Protein AF-A0A535AJT4-F1 (afdb_monomer_lite)

Structure (mmCIF, N/CA/C/O backbone):
data_AF-A0A535AJT4-F1
#
_entry.id   AF-A0A535AJT4-F1
#
loop_
_atom_site.group_PDB
_atom_site.id
_atom_site.type_symbol
_atom_site.label_atom_id
_atom_site.label_alt_id
_atom_site.label_comp_id
_atom_site.label_asym_id
_atom_site.label_entity_id
_atom_site.label_seq_id
_atom_site.pdbx_PDB_ins_code
_atom_site.Cartn_x
_atom_site.Cartn_y
_atom_site.Cartn_z
_atom_site.occupancy
_atom_site.B_iso_or_equiv
_atom_site.auth_seq_id
_atom_site.auth_comp_id
_atom_site.auth_asym_id
_atom_site.auth_atom_id
_atom_site.pdbx_PDB_model_num
ATOM 1 N N . MET A 1 1 ? -19.777 4.702 16.926 1.00 50.78 1 MET A N 1
ATOM 2 C CA . MET A 1 1 ? -18.323 4.926 16.800 1.00 50.78 1 MET A CA 1
ATOM 3 C C . MET A 1 1 ? -17.947 4.456 15.409 1.00 50.78 1 MET A C 1
ATOM 5 O O . MET A 1 1 ? -18.259 3.312 15.099 1.00 50.78 1 MET A O 1
ATOM 9 N N . ALA A 1 2 ? -17.422 5.327 14.547 1.00 67.19 2 ALA A N 1
ATOM 10 C CA . ALA A 1 2 ? -16.876 4.868 13.271 1.00 67.19 2 ALA A CA 1
ATOM 11 C C . ALA A 1 2 ? -15.627 4.029 13.573 1.00 67.19 2 ALA A C 1
ATOM 13 O O . ALA A 1 2 ? -14.829 4.420 14.423 1.00 67.19 2 ALA A O 1
ATOM 14 N N . A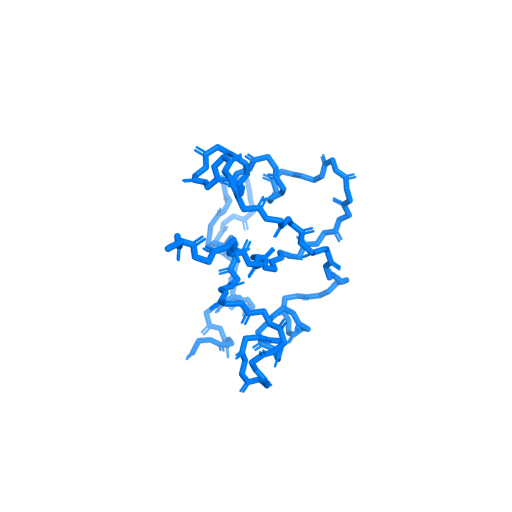RG A 1 3 ? -15.514 2.854 12.954 1.00 80.94 3 ARG A N 1
ATOM 15 C CA . ARG A 1 3 ? -14.317 2.014 13.053 1.00 80.94 3 ARG A CA 1
ATOM 16 C C . ARG A 1 3 ? -13.171 2.724 12.326 1.00 80.94 3 ARG A C 1
ATOM 18 O O . ARG A 1 3 ? -13.379 3.231 11.227 1.00 80.94 3 ARG A O 1
ATOM 25 N N . GLU A 1 4 ? -11.997 2.757 12.946 1.00 90.19 4 GLU A N 1
ATOM 26 C CA . GLU A 1 4 ? -10.757 3.174 12.290 1.00 90.19 4 GLU A CA 1
ATOM 27 C C . GLU A 1 4 ? -10.394 2.141 11.215 1.00 90.19 4 GLU A C 1
ATOM 29 O O . GLU A 1 4 ? -10.419 0.940 11.488 1.00 90.19 4 GLU A O 1
ATOM 34 N N . LEU A 1 5 ? -10.146 2.598 9.985 1.00 96.38 5 LEU A N 1
ATOM 35 C CA . LEU A 1 5 ? -9.811 1.718 8.865 1.00 96.38 5 LEU A CA 1
ATOM 36 C C . LEU A 1 5 ? -8.324 1.370 8.908 1.00 96.38 5 LEU A C 1
ATOM 38 O O . LEU A 1 5 ? -7.489 2.270 9.002 1.00 96.38 5 LEU A O 1
ATOM 42 N N . THR A 1 6 ? -7.995 0.090 8.765 1.00 97.94 6 THR A N 1
ATOM 43 C CA . THR A 1 6 ? -6.623 -0.354 8.499 1.00 97.94 6 THR A CA 1
ATOM 44 C C . THR A 1 6 ? -6.460 -0.548 7.000 1.00 97.94 6 THR A C 1
ATOM 46 O O . THR A 1 6 ? -7.159 -1.364 6.398 1.00 97.94 6 THR A O 1
ATOM 49 N N . ILE A 1 7 ? -5.557 0.208 6.380 1.00 98.38 7 ILE A N 1
ATOM 50 C CA . ILE A 1 7 ? -5.330 0.164 4.935 1.00 98.38 7 ILE A CA 1
ATOM 51 C C . ILE A 1 7 ? -3.894 -0.278 4.663 1.00 98.38 7 ILE A C 1
ATOM 53 O O . ILE A 1 7 ? -2.932 0.336 5.118 1.00 98.38 7 ILE A O 1
ATOM 57 N N . GLY A 1 8 ? -3.765 -1.359 3.903 1.00 98.31 8 GLY A N 1
ATOM 58 C CA . GLY A 1 8 ? -2.496 -1.901 3.453 1.00 98.31 8 GLY A CA 1
ATOM 59 C C . GLY A 1 8 ? -1.922 -1.161 2.250 1.00 98.31 8 GLY A C 1
ATOM 60 O O . GLY A 1 8 ? -2.663 -0.678 1.396 1.00 98.31 8 GLY A O 1
ATOM 61 N N . TYR A 1 9 ? -0.603 -1.142 2.114 1.00 98.44 9 TYR A N 1
ATOM 62 C CA . TYR A 1 9 ? 0.063 -0.697 0.891 1.00 98.44 9 TYR A CA 1
ATOM 63 C C . TYR A 1 9 ? 1.364 -1.469 0.661 1.00 98.44 9 TYR A C 1
ATOM 65 O O . TYR A 1 9 ? 1.949 -2.019 1.592 1.00 98.44 9 TYR A O 1
ATOM 73 N N . GLN A 1 10 ? 1.837 -1.519 -0.587 1.00 98.00 10 GLN A N 1
ATOM 74 C CA . GLN A 1 10 ? 3.170 -2.048 -0.879 1.00 98.00 10 GLN A CA 1
ATOM 75 C C . GLN A 1 10 ? 4.218 -0.943 -0.722 1.00 98.00 10 GLN A C 1
ATOM 77 O O . GLN A 1 10 ? 4.105 0.111 -1.354 1.00 98.00 10 GLN A O 1
ATOM 82 N N . GLY A 1 11 ? 5.243 -1.199 0.089 1.00 96.62 11 GLY A N 1
ATOM 83 C CA . GLY A 1 11 ? 6.369 -0.297 0.293 1.00 96.62 11 GLY A CA 1
ATOM 84 C C . GLY A 1 11 ? 6.932 -0.369 1.707 1.00 96.62 11 GLY A C 1
ATOM 85 O O . GLY A 1 11 ? 6.796 -1.371 2.402 1.00 96.62 11 GLY A O 1
ATOM 86 N N . GLU A 1 12 ? 7.557 0.729 2.104 1.00 97.31 12 GLU A N 1
ATOM 87 C CA . GLU A 1 12 ? 8.081 0.989 3.444 1.00 97.31 12 GLU A CA 1
ATOM 88 C C . GLU A 1 12 ? 7.474 2.314 3.948 1.00 97.31 12 GLU A C 1
ATOM 90 O O . GLU A 1 12 ? 6.932 3.079 3.137 1.00 97.31 12 GLU A O 1
ATOM 95 N N . PRO A 1 13 ? 7.547 2.625 5.252 1.00 96.69 13 PRO A N 1
ATOM 96 C CA . PRO A 1 13 ? 7.206 3.954 5.755 1.00 96.69 13 PRO A CA 1
ATOM 97 C C . PRO A 1 13 ? 7.978 5.051 5.004 1.00 96.69 13 PRO A C 1
ATOM 99 O O . PRO A 1 13 ? 9.189 4.953 4.799 1.00 96.69 13 PRO A O 1
ATOM 102 N N . GLY A 1 14 ? 7.269 6.084 4.563 1.00 95.75 14 GLY A N 1
ATOM 103 C CA . GLY A 1 14 ? 7.752 7.173 3.716 1.00 95.75 14 GLY A CA 1
ATOM 104 C C . GLY A 1 14 ? 7.651 6.920 2.207 1.00 95.75 14 GLY A C 1
ATOM 105 O O . GLY A 1 14 ? 8.064 7.777 1.426 1.00 95.75 14 GLY A O 1
ATOM 106 N N . ALA A 1 15 ? 7.136 5.770 1.759 1.00 96.56 15 ALA A N 1
ATOM 107 C CA . ALA A 1 15 ? 6.910 5.515 0.336 1.00 96.56 15 ALA A CA 1
ATOM 108 C C . ALA A 1 15 ? 5.763 6.372 -0.232 1.00 96.56 15 ALA A C 1
ATOM 110 O O . ALA A 1 15 ? 4.807 6.698 0.468 1.00 96.56 15 ALA A O 1
ATOM 111 N N . TYR A 1 16 ? 5.784 6.633 -1.545 1.00 96.06 16 TYR A N 1
ATOM 112 C CA . TYR A 1 16 ? 4.700 7.356 -2.232 1.00 96.06 16 TYR A CA 1
ATOM 113 C C . TYR A 1 16 ? 3.317 6.716 -2.040 1.00 96.06 16 TYR A C 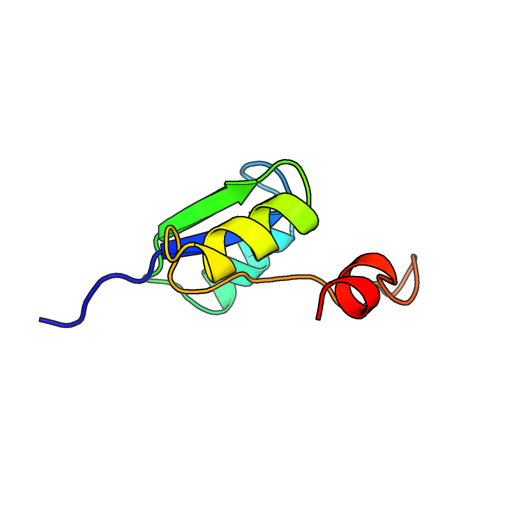1
ATOM 115 O O . TYR A 1 16 ? 2.310 7.418 -2.013 1.00 96.06 16 TYR A O 1
ATOM 123 N N . SER A 1 17 ? 3.253 5.392 -1.881 1.00 96.69 17 SER A N 1
ATOM 124 C CA . SER A 1 17 ? 2.004 4.685 -1.580 1.00 96.69 17 SER A CA 1
ATOM 125 C C . SER A 1 17 ? 1.445 5.043 -0.195 1.00 96.69 17 SER A C 1
ATOM 127 O O . SER A 1 17 ? 0.231 5.138 -0.046 1.00 96.69 17 SER A O 1
ATOM 129 N N . GLU A 1 18 ? 2.306 5.274 0.803 1.00 97.75 18 GLU A N 1
ATOM 130 C CA . GLU A 1 18 ? 1.892 5.727 2.140 1.00 97.75 18 GLU A CA 1
ATOM 131 C C . GLU A 1 18 ? 1.401 7.177 2.087 1.00 97.75 18 GLU A C 1
ATOM 133 O O . GLU A 1 18 ? 0.349 7.506 2.631 1.00 97.75 18 GLU A O 1
ATOM 138 N N . GLU A 1 19 ? 2.114 8.038 1.356 1.00 97.81 19 GLU A N 1
ATOM 139 C CA . GLU A 1 19 ? 1.694 9.424 1.130 1.00 97.81 19 GLU A CA 1
ATOM 140 C C . GLU A 1 19 ? 0.312 9.481 0.457 1.00 97.81 19 GLU A C 1
ATOM 142 O O . GLU A 1 19 ? -0.583 10.188 0.923 1.00 97.81 19 GLU A O 1
ATOM 147 N N . ALA A 1 20 ? 0.099 8.681 -0.593 1.00 97.25 20 ALA A N 1
ATOM 148 C CA . ALA A 1 20 ? -1.189 8.571 -1.274 1.00 97.25 20 ALA A CA 1
ATOM 149 C C . ALA A 1 20 ? -2.298 8.037 -0.350 1.00 97.25 20 ALA A C 1
ATOM 151 O O . ALA A 1 20 ? -3.439 8.506 -0.415 1.00 97.25 20 ALA A O 1
ATOM 152 N N . LEU A 1 21 ? -1.969 7.088 0.531 1.00 97.81 21 LEU A N 1
ATOM 153 C CA . LEU A 1 21 ? -2.883 6.563 1.542 1.00 97.81 21 LEU A CA 1
ATOM 154 C C . LEU A 1 21 ? -3.301 7.653 2.518 1.00 97.81 21 LEU A C 1
ATOM 156 O O . LEU A 1 21 ? -4.499 7.865 2.679 1.00 97.81 21 LEU A O 1
ATOM 160 N N . HIS A 1 22 ? -2.365 8.399 3.099 1.00 97.00 22 HIS A N 1
ATOM 161 C CA . HIS A 1 22 ? -2.696 9.487 4.020 1.00 97.00 22 HIS A CA 1
ATOM 162 C C . HIS A 1 22 ? -3.430 10.646 3.336 1.00 97.00 22 HIS A C 1
ATOM 164 O O . HIS A 1 22 ? -4.315 11.248 3.944 1.00 97.00 22 HIS A O 1
ATOM 170 N N . ALA A 1 23 ? -3.129 10.929 2.066 1.00 97.69 23 ALA A N 1
ATOM 171 C CA . ALA A 1 23 ? -3.853 11.928 1.282 1.00 97.69 23 ALA A CA 1
ATOM 172 C C . ALA A 1 23 ? -5.311 11.517 1.002 1.00 97.69 23 ALA A C 1
ATOM 174 O O . ALA A 1 23 ? -6.198 12.371 0.973 1.00 97.69 23 ALA A O 1
ATOM 175 N N . THR A 1 24 ? -5.570 10.220 0.812 1.00 97.06 24 THR A N 1
ATOM 176 C CA . THR A 1 24 ? -6.905 9.692 0.475 1.00 97.06 24 THR A CA 1
ATOM 177 C C . THR A 1 24 ? -7.726 9.347 1.722 1.00 97.06 24 THR A C 1
ATOM 179 O O . THR A 1 24 ? -8.933 9.582 1.763 1.00 97.06 24 THR A O 1
ATOM 182 N N . PHE A 1 25 ? -7.072 8.826 2.761 1.00 96.25 25 PHE A N 1
ATOM 183 C CA . PHE A 1 25 ? -7.669 8.353 4.007 1.00 96.25 25 PHE A CA 1
ATOM 184 C C . PHE A 1 25 ? -6.910 8.921 5.223 1.00 96.25 25 PHE A C 1
ATOM 186 O O . PHE A 1 25 ? -6.175 8.194 5.893 1.00 96.25 25 PHE A O 1
ATOM 193 N N . PRO A 1 26 ? -7.107 10.209 5.568 1.00 95.31 26 PRO A N 1
ATOM 194 C CA . PRO A 1 26 ? -6.317 10.882 6.609 1.00 95.31 26 PRO A CA 1
ATOM 195 C C . PRO A 1 26 ? -6.465 10.300 8.020 1.00 95.31 26 PRO A C 1
ATOM 197 O O . PRO A 1 26 ? -5.656 10.590 8.895 1.00 95.31 26 PRO A O 1
ATOM 200 N N . LEU A 1 27 ? -7.525 9.522 8.255 1.00 95.50 27 LEU A N 1
ATOM 201 C CA . LEU A 1 27 ? -7.845 8.898 9.541 1.00 95.50 27 LEU A CA 1
ATOM 202 C C . LEU A 1 27 ? -7.601 7.380 9.541 1.00 95.50 27 LEU A C 1
ATOM 204 O O . LEU A 1 27 ? -8.036 6.705 10.467 1.00 95.50 27 LEU A O 1
ATOM 208 N N . ALA A 1 28 ? -7.003 6.826 8.483 1.00 96.50 28 ALA A N 1
ATOM 209 C CA . ALA A 1 28 ? -6.691 5.404 8.422 1.00 96.50 28 ALA A CA 1
ATOM 210 C C . ALA A 1 28 ? -5.340 5.102 9.077 1.00 96.50 28 ALA A C 1
ATOM 212 O O . ALA A 1 28 ? -4.390 5.881 8.980 1.00 96.50 28 ALA A O 1
ATOM 213 N N . THR A 1 29 ? -5.243 3.919 9.677 1.00 97.38 29 THR A N 1
ATOM 214 C CA . THR A 1 29 ? -3.963 3.317 10.045 1.00 97.38 29 THR A CA 1
ATOM 215 C C . THR A 1 29 ? -3.351 2.675 8.802 1.00 97.38 29 THR A C 1
ATOM 217 O O . THR A 1 29 ? -3.983 1.829 8.166 1.00 97.38 29 THR A O 1
ATOM 220 N N . ALA A 1 30 ? -2.131 3.077 8.453 1.00 97.75 30 ALA A N 1
ATOM 221 C CA . ALA A 1 30 ? -1.397 2.534 7.316 1.00 97.75 30 ALA A CA 1
ATOM 222 C C . ALA A 1 30 ? -0.590 1.292 7.729 1.00 97.75 30 ALA A C 1
ATOM 224 O O . ALA A 1 30 ? 0.091 1.308 8.754 1.00 97.75 30 ALA A O 1
ATOM 225 N N . GLU A 1 31 ? -0.640 0.230 6.923 1.00 98.25 31 GLU A N 1
ATOM 226 C CA . GLU A 1 31 ? 0.166 -0.979 7.125 1.00 98.25 31 GLU A CA 1
ATOM 227 C C . GLU A 1 31 ? 1.017 -1.281 5.885 1.00 98.25 31 GLU A C 1
ATOM 229 O O . GLU A 1 31 ? 0.503 -1.493 4.785 1.00 98.25 31 GLU A O 1
ATOM 234 N N . ALA A 1 32 ? 2.338 -1.283 6.068 1.00 98.12 32 ALA A N 1
ATOM 235 C CA . ALA A 1 32 ? 3.301 -1.495 4.996 1.00 98.12 32 ALA A CA 1
ATOM 236 C C . ALA A 1 32 ? 3.541 -2.988 4.741 1.00 98.12 32 ALA A C 1
ATOM 238 O O . ALA A 1 32 ? 3.812 -3.762 5.662 1.00 98.12 32 ALA A O 1
ATOM 239 N N . PHE A 1 33 ? 3.534 -3.382 3.470 1.00 98.25 33 PHE A N 1
ATOM 240 C CA . PHE A 1 33 ? 3.867 -4.732 3.035 1.00 98.25 33 PHE A CA 1
ATOM 241 C C . PHE A 1 33 ? 4.982 -4.732 1.999 1.00 98.25 33 PHE A C 1
ATOM 243 O O . PHE A 1 33 ? 5.063 -3.885 1.111 1.00 98.25 33 PHE A O 1
ATOM 250 N N . ARG A 1 34 ? 5.815 -5.775 2.041 1.00 97.12 34 ARG A N 1
ATOM 251 C CA . ARG A 1 34 ? 6.971 -5.889 1.145 1.00 97.12 34 ARG A CA 1
ATOM 252 C C . ARG A 1 34 ? 6.586 -6.036 -0.331 1.00 97.12 34 ARG A C 1
ATOM 254 O O . ARG A 1 34 ? 7.345 -5.614 -1.198 1.00 97.12 34 ARG A O 1
ATOM 261 N N . THR A 1 35 ? 5.440 -6.653 -0.629 1.00 97.69 35 THR A N 1
ATOM 262 C CA . THR A 1 35 ? 5.003 -6.960 -2.005 1.00 97.69 35 THR A CA 1
ATOM 263 C C . THR A 1 35 ? 3.522 -6.656 -2.204 1.00 97.69 35 THR A C 1
ATOM 265 O O . THR A 1 35 ? 2.749 -6.721 -1.245 1.00 97.69 35 THR A O 1
ATOM 268 N N . LEU A 1 36 ? 3.116 -6.390 -3.452 1.00 97.62 36 LEU A N 1
ATOM 269 C CA . LEU A 1 36 ? 1.708 -6.191 -3.807 1.00 97.62 36 LEU A CA 1
ATOM 270 C C . LEU A 1 36 ? 0.902 -7.441 -3.474 1.00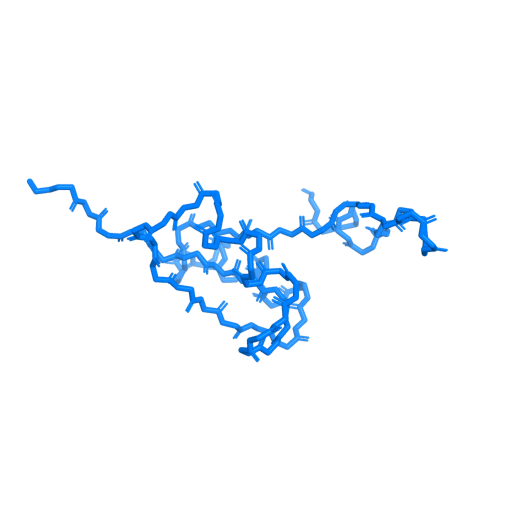 97.62 36 LEU A C 1
ATOM 272 O O . LEU A 1 36 ? -0.104 -7.358 -2.779 1.00 97.62 36 LEU A O 1
ATOM 276 N N . ARG A 1 37 ? 1.413 -8.618 -3.846 1.00 98.00 37 ARG A N 1
ATOM 277 C CA . ARG A 1 37 ? 0.807 -9.908 -3.493 1.00 98.00 37 ARG A CA 1
ATOM 278 C C . ARG A 1 37 ? 0.491 -10.037 -2.004 1.00 98.00 37 ARG A C 1
ATOM 280 O O . ARG A 1 37 ? -0.545 -10.591 -1.649 1.00 98.00 37 ARG A O 1
ATOM 287 N N . HIS A 1 38 ? 1.374 -9.546 -1.135 1.00 97.94 38 HIS A N 1
ATOM 288 C CA . HIS A 1 38 ? 1.148 -9.600 0.306 1.00 97.94 38 HIS A CA 1
ATOM 289 C C . HIS A 1 38 ? 0.025 -8.650 0.731 1.00 97.94 38 HIS A C 1
ATOM 291 O O . HIS A 1 38 ? -0.859 -9.088 1.458 1.00 97.94 38 HIS A O 1
ATOM 297 N N . ALA A 1 39 ? -0.022 -7.422 0.205 1.00 98.00 39 ALA A N 1
ATOM 298 C CA . ALA A 1 39 ? -1.135 -6.499 0.446 1.00 98.00 39 ALA A CA 1
ATOM 299 C C . ALA A 1 39 ? -2.487 -7.081 -0.019 1.00 98.00 39 ALA A C 1
ATOM 301 O O . ALA A 1 39 ? -3.455 -7.072 0.738 1.00 98.00 39 ALA A O 1
ATOM 302 N N . PHE A 1 40 ? -2.540 -7.680 -1.214 1.00 98.25 40 PHE A N 1
ATOM 303 C CA . PHE A 1 40 ? -3.736 -8.368 -1.721 1.00 98.25 40 PHE A CA 1
ATOM 304 C C . PHE A 1 40 ? -4.155 -9.541 -0.826 1.00 98.25 40 PHE A C 1
ATOM 306 O O . PHE A 1 40 ? -5.330 -9.679 -0.490 1.00 98.25 40 PHE A O 1
ATOM 313 N N . HIS A 1 41 ? -3.200 -10.365 -0.386 1.00 98.19 41 HIS A N 1
ATOM 314 C CA . HIS A 1 41 ? -3.482 -11.466 0.536 1.00 98.19 41 HIS A CA 1
ATOM 315 C C . HIS A 1 41 ? -4.073 -10.965 1.860 1.00 98.19 41 HIS A C 1
ATOM 317 O O . HIS A 1 41 ? -4.973 -11.601 2.400 1.00 98.19 41 HIS A O 1
ATOM 323 N N . ARG A 1 42 ? -3.587 -9.834 2.382 1.00 98.31 42 ARG A N 1
ATOM 324 C CA . ARG A 1 42 ? -4.065 -9.237 3.641 1.00 98.31 42 ARG A CA 1
ATOM 325 C C . ARG A 1 42 ? -5.481 -8.677 3.540 1.00 98.31 42 ARG A C 1
ATOM 327 O O . ARG A 1 42 ? -6.211 -8.677 4.525 1.00 98.31 42 ARG A O 1
ATOM 334 N N . VAL A 1 43 ? -5.884 -8.229 2.353 1.00 98.12 43 VAL A N 1
ATOM 335 C CA . VA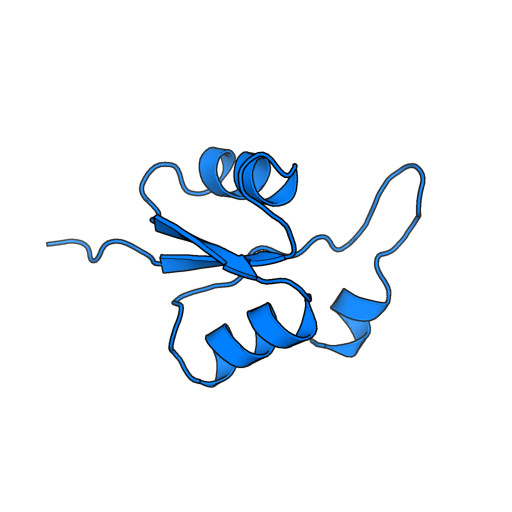L A 1 43 ? -7.289 -7.897 2.080 1.00 98.12 43 VAL A CA 1
ATOM 336 C C . VAL A 1 43 ? -8.124 -9.179 2.020 1.00 98.12 43 VAL A C 1
ATOM 338 O O . VAL A 1 43 ? -9.170 -9.266 2.657 1.00 98.12 43 VAL A O 1
ATOM 341 N N . ALA A 1 44 ? -7.652 -10.201 1.298 1.00 97.75 44 ALA A N 1
ATOM 342 C CA . ALA A 1 44 ? -8.378 -11.460 1.117 1.00 97.75 44 ALA A CA 1
ATOM 343 C C . ALA A 1 44 ? -8.598 -12.236 2.430 1.00 97.75 44 ALA A C 1
ATOM 345 O O . ALA A 1 44 ? -9.646 -12.854 2.609 1.00 97.75 44 ALA A O 1
ATOM 346 N N . ASP A 1 45 ? -7.630 -12.196 3.349 1.00 97.62 45 ASP A N 1
ATOM 347 C CA . ASP A 1 45 ? -7.723 -12.823 4.674 1.00 97.62 45 ASP A CA 1
ATOM 348 C C . ASP A 1 45 ? -8.357 -11.917 5.748 1.00 97.62 45 ASP A C 1
ATOM 350 O O . ASP A 1 45 ? -8.464 -12.325 6.904 1.00 97.62 45 ASP A O 1
ATOM 354 N N . GLN A 1 46 ? -8.821 -10.721 5.361 1.00 97.38 46 GLN A N 1
ATOM 355 C CA . GLN A 1 46 ? -9.470 -9.729 6.225 1.00 97.38 46 GLN A CA 1
ATOM 356 C C . GLN A 1 46 ? -8.582 -9.187 7.362 1.00 97.38 46 GLN A C 1
ATOM 358 O O . GLN A 1 46 ? -9.104 -8.648 8.341 1.00 97.38 46 GLN A O 1
ATOM 363 N N . SER A 1 47 ? -7.253 -9.302 7.248 1.00 97.50 47 SER A N 1
ATOM 364 C CA . SER A 1 47 ? -6.315 -8.678 8.196 1.00 97.50 47 SER A CA 1
ATOM 365 C C . SER A 1 47 ? -6.288 -7.153 8.068 1.00 97.50 47 SER A C 1
ATOM 367 O O . SER A 1 47 ? -6.041 -6.471 9.058 1.00 97.50 47 SER A O 1
ATOM 369 N N . VAL A 1 48 ? -6.562 -6.621 6.871 1.00 98.12 48 VAL A N 1
ATOM 370 C CA . VAL A 1 48 ? -6.758 -5.184 6.615 1.00 98.12 48 VAL A CA 1
ATOM 371 C C . VAL A 1 48 ? -8.117 -4.944 5.954 1.00 98.12 48 VAL A C 1
ATOM 373 O O . VAL A 1 48 ? -8.663 -5.836 5.305 1.00 98.12 48 VAL A O 1
ATOM 376 N N . ASP A 1 49 ? -8.667 -3.739 6.101 1.00 97.88 49 ASP A N 1
ATOM 377 C CA . ASP A 1 49 ? -9.957 -3.366 5.508 1.00 97.88 49 ASP A CA 1
ATOM 378 C C . ASP A 1 49 ? -9.847 -3.164 3.991 1.00 97.88 49 ASP A C 1
ATOM 380 O O . ASP A 1 49 ? -10.719 -3.586 3.232 1.00 97.88 49 ASP A O 1
ATOM 384 N N . PHE A 1 50 ? -8.764 -2.523 3.547 1.00 97.88 50 PHE A N 1
ATOM 385 C CA . PHE A 1 50 ? -8.499 -2.215 2.141 1.00 97.88 50 PHE A CA 1
ATOM 386 C C . PHE A 1 50 ? -7.000 -2.278 1.846 1.00 97.88 50 PHE A C 1
ATOM 388 O O . PHE A 1 50 ? -6.181 -2.233 2.762 1.00 97.88 50 PHE A O 1
ATOM 395 N N . ALA A 1 51 ? -6.634 -2.315 0.565 1.00 97.88 51 ALA A N 1
ATOM 396 C CA . ALA A 1 51 ? -5.274 -2.032 0.120 1.00 97.88 51 ALA A CA 1
ATOM 397 C C . ALA A 1 51 ? -5.282 -0.902 -0.913 1.00 97.88 51 ALA A C 1
ATOM 399 O O . ALA A 1 51 ? -6.096 -0.909 -1.837 1.00 97.88 51 ALA A O 1
ATOM 400 N N . LEU A 1 52 ? -4.364 0.052 -0.767 1.00 97.88 52 LEU A N 1
ATOM 401 C CA . LEU A 1 52 ? -4.094 1.072 -1.772 1.00 97.88 52 LEU A CA 1
ATOM 402 C C . LEU A 1 52 ? -2.920 0.611 -2.638 1.00 97.88 52 LEU A 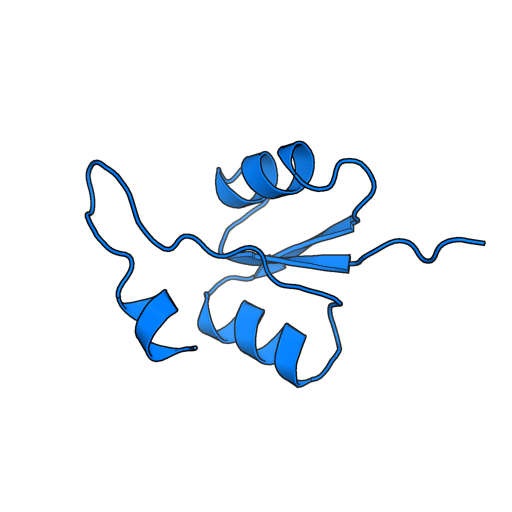C 1
ATOM 404 O O . LEU A 1 52 ? -1.815 0.383 -2.142 1.00 97.88 52 LEU A O 1
ATOM 408 N N . VAL A 1 53 ? -3.174 0.448 -3.937 1.00 97.44 53 VAL A N 1
ATOM 409 C CA . VAL A 1 53 ? -2.225 -0.141 -4.891 1.00 97.44 53 VAL A CA 1
ATOM 410 C C . VAL A 1 53 ? -2.038 0.762 -6.115 1.00 97.44 53 VAL A C 1
ATOM 412 O O . VAL A 1 53 ? -3.015 1.321 -6.619 1.00 97.44 53 VAL A O 1
ATOM 415 N N . PRO A 1 54 ? -0.802 0.932 -6.616 1.00 96.12 54 PRO A N 1
ATOM 416 C CA . PRO A 1 54 ? -0.549 1.696 -7.827 1.00 96.12 54 PRO A CA 1
ATOM 417 C C . PRO A 1 54 ? -0.984 0.895 -9.058 1.00 96.12 54 PRO A C 1
ATOM 419 O O . PRO A 1 54 ? -0.664 -0.285 -9.184 1.00 96.12 54 PRO A O 1
ATOM 422 N N . VAL A 1 55 ? -1.676 1.543 -9.992 1.00 96.50 55 VAL A N 1
ATOM 423 C CA . VAL A 1 55 ? -2.085 0.938 -11.276 1.00 96.50 55 VAL A CA 1
ATOM 424 C C . VAL A 1 55 ? -1.235 1.426 -12.452 1.00 96.50 55 VAL A C 1
ATOM 426 O O . VAL A 1 55 ? -1.072 0.716 -13.442 1.00 96.50 55 VAL A O 1
ATOM 429 N N . GLU A 1 56 ? -0.648 2.618 -12.347 1.00 95.38 56 GLU A N 1
ATOM 430 C CA . GLU A 1 56 ? 0.174 3.237 -13.387 1.00 95.38 56 GLU A CA 1
ATOM 431 C C . GLU A 1 56 ? 1.209 4.186 -12.768 1.00 95.38 56 GLU A C 1
ATOM 433 O O . GLU A 1 56 ? 0.981 4.783 -11.715 1.00 95.38 56 GLU A O 1
ATOM 438 N N . ASN A 1 57 ? 2.349 4.333 -13.438 1.00 91.19 57 ASN A N 1
ATOM 439 C CA . ASN A 1 57 ? 3.356 5.347 -13.177 1.00 91.19 57 ASN A CA 1
ATOM 440 C C . ASN A 1 57 ? 3.734 6.048 -14.492 1.00 91.19 57 ASN A C 1
ATOM 442 O O . ASN A 1 57 ? 3.963 5.391 -15.501 1.00 91.19 57 ASN A O 1
ATOM 446 N N . SER A 1 58 ? 3.872 7.374 -14.493 1.00 90.50 58 SER A N 1
ATOM 447 C CA . SER A 1 58 ? 4.162 8.126 -15.727 1.00 90.50 58 SER A CA 1
ATOM 448 C C . SER A 1 58 ? 5.540 7.838 -16.340 1.00 90.50 58 SER A C 1
ATOM 450 O O . SER A 1 58 ? 5.738 8.087 -17.525 1.00 90.50 58 SER A O 1
ATOM 452 N N . GLN A 1 59 ? 6.496 7.331 -15.555 1.00 88.75 59 GLN A N 1
ATOM 453 C CA . GLN A 1 59 ? 7.824 6.924 -16.028 1.00 88.75 59 GLN A CA 1
ATOM 454 C C . GLN A 1 59 ? 7.886 5.420 -16.327 1.00 88.75 59 GLN A C 1
ATOM 456 O O . GLN A 1 59 ? 8.519 5.009 -17.294 1.00 88.75 59 GLN A O 1
ATOM 461 N N . GLY A 1 60 ? 7.243 4.604 -15.485 1.00 85.88 60 GLY A N 1
ATOM 462 C CA . GLY A 1 60 ? 7.280 3.139 -15.551 1.00 85.88 60 GLY A CA 1
ATOM 463 C C . GLY A 1 60 ? 6.149 2.481 -16.348 1.00 85.88 60 GLY A C 1
ATOM 464 O O . GLY A 1 60 ? 6.209 1.280 -16.592 1.00 85.88 60 GLY A O 1
ATOM 465 N N . GLY A 1 61 ? 5.133 3.241 -16.757 1.00 93.62 61 GLY A N 1
ATOM 466 C CA . GLY A 1 61 ? 3.918 2.725 -17.385 1.00 93.62 61 GLY A CA 1
ATOM 467 C C . GLY A 1 61 ? 2.997 1.996 -16.402 1.00 93.62 61 GLY A C 1
ATOM 468 O O . GLY A 1 61 ? 3.027 2.228 -15.191 1.00 93.62 61 GLY A O 1
ATOM 469 N N . SER A 1 62 ? 2.141 1.122 -16.931 1.00 95.56 62 SER A N 1
ATOM 470 C CA . SER A 1 62 ? 1.189 0.338 -16.139 1.00 95.56 62 SER A CA 1
ATOM 471 C C . SER A 1 62 ? 1.893 -0.634 -15.188 1.00 95.56 62 SER A C 1
ATOM 473 O O . SER A 1 62 ? 2.823 -1.343 -15.573 1.00 95.56 62 SER A O 1
ATOM 475 N N . VAL A 1 63 ? 1.398 -0.730 -13.954 1.00 95.25 63 VAL A N 1
ATOM 476 C CA . VAL A 1 63 ? 1.881 -1.703 -12.967 1.00 95.25 63 VAL A CA 1
ATOM 477 C C . VAL A 1 63 ? 1.177 -3.035 -13.219 1.00 95.25 63 VAL A C 1
ATOM 479 O O . VAL A 1 63 ? 0.146 -3.325 -12.620 1.00 95.25 63 VAL A O 1
ATOM 482 N N . LEU A 1 64 ? 1.717 -3.830 -14.148 1.00 95.38 64 LEU A N 1
ATOM 483 C CA . LEU A 1 64 ? 1.108 -5.093 -14.595 1.00 95.38 64 LEU A CA 1
ATOM 484 C C . LEU A 1 64 ? 0.798 -6.053 -13.439 1.00 95.38 64 LEU A C 1
ATOM 486 O O . LEU A 1 64 ? -0.269 -6.653 -13.431 1.00 95.38 64 LEU A O 1
ATOM 490 N N . GLU A 1 65 ? 1.664 -6.120 -12.422 1.00 95.69 65 GLU A N 1
ATOM 491 C CA . GLU A 1 65 ? 1.430 -6.970 -11.245 1.00 95.69 65 GLU A CA 1
ATOM 492 C C . GLU A 1 65 ? 0.117 -6.624 -10.525 1.00 95.69 65 GLU A C 1
ATOM 494 O O . GLU A 1 65 ? -0.572 -7.523 -10.055 1.00 95.69 65 GLU A O 1
ATOM 499 N N . THR A 1 66 ? -0.270 -5.345 -10.461 1.00 96.62 66 THR A N 1
ATOM 500 C CA . THR A 1 66 ? -1.553 -4.946 -9.866 1.00 96.62 66 THR A CA 1
ATOM 501 C C . THR A 1 66 ? -2.726 -5.499 -10.671 1.00 96.62 66 THR A C 1
ATOM 503 O O . THR A 1 66 ? -3.690 -5.967 -10.078 1.00 96.62 66 THR A O 1
ATOM 506 N N . TYR A 1 67 ? -2.643 -5.488 -12.003 1.00 95.50 67 TYR A N 1
ATOM 507 C CA . TYR A 1 67 ? -3.686 -6.050 -12.866 1.00 95.50 67 TYR A CA 1
ATOM 508 C C . TYR A 1 67 ? -3.754 -7.576 -12.783 1.00 95.50 67 TYR A C 1
ATOM 510 O O . TYR A 1 67 ? -4.849 -8.122 -12.791 1.00 95.50 67 TYR A O 1
ATOM 518 N N . ASP A 1 68 ? -2.611 -8.254 -12.662 1.00 96.19 68 ASP A N 1
ATOM 519 C CA . ASP A 1 68 ? -2.550 -9.715 -12.527 1.00 96.19 68 ASP A CA 1
ATOM 520 C C . ASP A 1 68 ? -3.130 -10.223 -11.193 1.00 96.19 68 ASP A C 1
ATOM 522 O O . ASP A 1 68 ? -3.459 -11.405 -11.066 1.00 96.19 68 ASP A O 1
ATOM 526 N N . LEU A 1 69 ? -3.187 -9.363 -10.172 1.00 95.00 69 LEU A N 1
ATOM 527 C CA . LEU A 1 69 ? -3.644 -9.700 -8.821 1.00 95.00 69 LEU A CA 1
ATOM 528 C C . LEU A 1 69 ? -5.123 -9.373 -8.552 1.00 95.00 69 LEU A C 1
ATOM 530 O O . LEU A 1 69 ? -5.645 -9.839 -7.535 1.00 95.00 6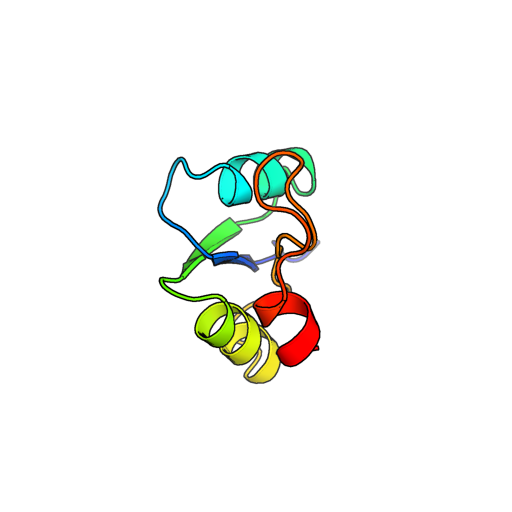9 LEU A O 1
ATOM 534 N N . LEU A 1 70 ? -5.767 -8.574 -9.410 1.00 90.62 70 LEU A N 1
ATOM 535 C CA . LEU A 1 70 ? -7.195 -8.221 -9.341 1.00 90.62 70 LEU A CA 1
ATOM 536 C C . LEU A 1 70 ? -8.087 -9.341 -9.895 1.00 90.62 70 LEU A C 1
ATOM 538 O O . LEU A 1 70 ? -9.158 -9.561 -9.285 1.00 90.62 70 LEU A O 1
#

pLDDT: mean 95.12, std 7.03, range [50.78, 98.44]

Foldseek 3Di:
DDDAFEEEEEDDPPDPQVVVCCVVRVRHHYDYDPDPLVRLVCCVVVVGVYYRYDQADPVPGGPVVNVVSD

Secondary structure (DSSP, 8-state):
-PPPPEEEEES-TT-HHHHHHHHH-TTSEEEEESSHHHHHHHHHTTSSSEEE---EETTTEE-HHHHHH-

Radius of gyration: 12.01 Å; chains: 1; bounding box: 26×25×34 Å

Sequence (70 aa):
MARELTIGYQGEPGAYSEEALHATFPLATAEAFRTLRHAFHRVADQSVDFALVPVENSQGGSVLETYDLL